Protein AF-A0A3A5KSN2-F1 (afdb_monomer_lite)

Foldseek 3Di:
DDDDDALVSLLCCLVDPVLPFDCDPLSVVLNVQSVCVVVVNDPPVSNVVSSQVVCVVRVNPPPVVVVLVVQFFDPAWWWWQQPPHPDIDTHGGLVSLLVSLVVHDPVLCDPLSVVLNVQSVCSNVVNHGGVSNRVSSNVSRVVVVGTDDDDDD

Structure (mmCIF, N/CA/C/O backbone):
data_AF-A0A3A5KSN2-F1
#
_entry.id   AF-A0A3A5KSN2-F1
#
loop_
_atom_site.group_PDB
_atom_site.id
_atom_site.type_symbol
_atom_site.label_atom_id
_atom_site.label_alt_id
_atom_site.label_comp_id
_atom_site.label_asym_id
_atom_site.label_entity_id
_atom_site.label_seq_id
_atom_site.pdbx_PDB_ins_code
_atom_site.Cartn_x
_atom_site.Cartn_y
_atom_site.Cartn_z
_atom_site.occupancy
_atom_site.B_iso_or_equiv
_atom_site.auth_seq_id
_atom_site.auth_comp_id
_atom_site.auth_asym_id
_atom_site.auth_atom_id
_atom_site.pdbx_PDB_model_num
ATOM 1 N N . MET A 1 1 ? 17.315 -6.510 -7.343 1.00 52.56 1 MET A N 1
ATOM 2 C CA . MET A 1 1 ? 16.397 -5.738 -8.206 1.00 52.56 1 MET A CA 1
ATOM 3 C C . MET A 1 1 ? 17.258 -4.852 -9.092 1.00 52.56 1 MET A C 1
ATOM 5 O O . MET A 1 1 ? 17.970 -4.012 -8.557 1.00 52.56 1 MET A O 1
ATOM 9 N N . LEU A 1 2 ? 17.312 -5.121 -10.397 1.00 65.44 2 LEU A N 1
ATOM 10 C CA . LEU A 1 2 ? 18.172 -4.397 -11.338 1.00 65.44 2 LEU A CA 1
ATOM 11 C C . LEU A 1 2 ? 17.308 -3.360 -12.062 1.00 65.44 2 LEU A C 1
ATOM 13 O O . LEU A 1 2 ? 16.319 -3.721 -12.690 1.00 65.44 2 LEU A O 1
ATOM 17 N N . SER A 1 3 ? 17.634 -2.075 -11.906 1.00 73.19 3 SER A N 1
ATOM 18 C CA . SER A 1 3 ? 16.932 -0.982 -12.587 1.00 73.19 3 SER A CA 1
ATOM 19 C C . SER A 1 3 ? 17.704 -0.600 -13.844 1.00 73.19 3 SER A C 1
ATOM 21 O O . SER A 1 3 ? 18.896 -0.302 -13.766 1.00 73.19 3 SER A O 1
ATOM 23 N N . VAL A 1 4 ? 17.034 -0.636 -14.994 1.00 78.25 4 VAL A N 1
ATOM 24 C CA . VAL A 1 4 ? 17.607 -0.282 -16.296 1.00 78.25 4 VAL A CA 1
ATOM 25 C C . VAL A 1 4 ? 17.135 1.121 -16.664 1.00 78.25 4 VAL A C 1
ATOM 27 O O . VAL A 1 4 ? 15.943 1.341 -16.857 1.00 78.25 4 VAL A O 1
ATOM 30 N N . SER A 1 5 ? 18.059 2.078 -16.765 1.00 80.00 5 SER A N 1
ATOM 31 C CA . SER A 1 5 ? 17.751 3.494 -17.030 1.00 80.00 5 SER A CA 1
ATOM 32 C C . SER A 1 5 ? 18.261 4.005 -18.380 1.00 80.00 5 SER A C 1
ATOM 34 O O . SER A 1 5 ? 18.050 5.168 -18.722 1.00 80.00 5 SER A O 1
ATOM 36 N N . SER A 1 6 ? 18.930 3.160 -19.171 1.00 81.75 6 SER A N 1
ATOM 37 C CA . SER A 1 6 ? 19.487 3.541 -20.474 1.00 81.75 6 SER A CA 1
ATOM 38 C C . SER A 1 6 ? 19.509 2.383 -21.472 1.00 81.75 6 SER A C 1
ATOM 40 O O . SER A 1 6 ? 19.569 1.215 -21.088 1.00 81.75 6 SER A O 1
ATOM 42 N N . ALA A 1 7 ? 19.541 2.714 -22.768 1.00 82.25 7 ALA A N 1
ATOM 43 C CA . ALA A 1 7 ? 19.667 1.730 -23.846 1.00 82.25 7 ALA A CA 1
ATOM 44 C C . ALA A 1 7 ? 20.976 0.918 -23.764 1.00 82.25 7 ALA A C 1
ATOM 46 O O . ALA A 1 7 ? 20.981 -0.262 -24.097 1.00 82.25 7 ALA A O 1
ATOM 47 N N . HIS A 1 8 ? 22.060 1.511 -23.245 1.00 83.12 8 HIS A N 1
ATOM 48 C CA . HIS A 1 8 ? 23.327 0.807 -23.011 1.00 83.12 8 HIS A CA 1
ATOM 49 C C . HIS A 1 8 ? 23.177 -0.290 -21.952 1.00 83.12 8 HIS A C 1
ATOM 51 O O . HIS A 1 8 ? 23.630 -1.412 -22.156 1.00 83.12 8 HIS A O 1
ATOM 57 N N . GLN A 1 9 ? 22.508 0.015 -20.836 1.00 82.62 9 GLN A N 1
ATOM 58 C CA . GLN A 1 9 ? 22.229 -0.979 -19.799 1.00 82.62 9 GLN A CA 1
ATOM 59 C C . GLN A 1 9 ? 21.270 -2.065 -20.298 1.00 82.62 9 GLN A C 1
ATOM 61 O O . GLN A 1 9 ? 21.489 -3.237 -20.008 1.00 82.62 9 GLN A O 1
ATOM 66 N N . ALA A 1 10 ? 20.249 -1.693 -21.078 1.00 82.44 10 ALA A N 1
ATOM 67 C CA . ALA A 1 10 ? 19.318 -2.650 -21.675 1.00 82.44 10 ALA A CA 1
ATOM 68 C C . ALA A 1 10 ? 20.035 -3.614 -22.636 1.00 82.44 10 ALA A C 1
ATOM 70 O O . ALA A 1 10 ? 19.885 -4.826 -22.512 1.00 82.44 10 ALA A O 1
ATOM 71 N N . SER A 1 11 ? 20.862 -3.086 -23.546 1.00 84.38 11 SER A N 1
ATOM 72 C CA . SER A 1 11 ? 21.668 -3.886 -24.477 1.00 84.38 11 SER A CA 1
ATOM 73 C C . SER A 1 11 ? 22.658 -4.790 -23.737 1.00 84.38 11 SER A C 1
ATOM 75 O O . SER A 1 11 ? 22.729 -5.979 -24.033 1.00 84.38 11 SER A O 1
ATOM 77 N N . GLY A 1 12 ? 23.352 -4.275 -22.716 1.00 84.69 12 GLY A N 1
ATOM 78 C CA . GLY A 1 12 ? 24.272 -5.069 -21.898 1.00 84.69 12 GLY A CA 1
ATOM 79 C C . GLY A 1 12 ? 23.585 -6.223 -21.163 1.00 84.69 12 GLY A C 1
ATOM 80 O O . GLY A 1 12 ? 24.123 -7.325 -21.121 1.00 84.69 12 GLY A O 1
ATOM 81 N N . LEU A 1 13 ? 22.376 -6.000 -20.644 1.00 83.00 13 LEU A N 1
ATOM 82 C CA . LEU A 1 13 ? 21.588 -7.030 -19.964 1.00 83.00 13 LEU A CA 1
ATOM 83 C C . LEU A 1 13 ? 21.092 -8.110 -20.939 1.00 83.00 13 LEU A C 1
ATOM 85 O O . LEU A 1 13 ? 21.141 -9.294 -20.618 1.00 83.00 13 LEU A O 1
ATOM 89 N N . LEU A 1 14 ? 20.655 -7.708 -22.136 1.00 83.56 14 LEU A N 1
ATOM 90 C CA . LEU A 1 14 ? 20.212 -8.619 -23.198 1.00 83.56 14 LEU A CA 1
ATOM 91 C C . LEU A 1 14 ? 21.380 -9.406 -23.829 1.00 83.56 14 LEU A C 1
ATOM 93 O O . LEU A 1 14 ? 21.218 -10.563 -24.212 1.00 83.56 14 LEU A O 1
ATOM 97 N N . ALA A 1 15 ? 22.569 -8.807 -23.930 1.00 83.75 15 ALA A N 1
ATOM 98 C CA . ALA A 1 15 ? 23.782 -9.491 -24.386 1.00 83.75 15 ALA A CA 1
ATOM 99 C C . ALA A 1 15 ? 24.369 -10.424 -23.311 1.00 83.75 15 ALA A C 1
ATOM 101 O O . ALA A 1 15 ? 24.962 -11.458 -23.630 1.00 83.75 15 ALA A O 1
ATOM 102 N N . GLY A 1 16 ? 24.219 -10.047 -22.041 1.00 77.38 16 GLY A N 1
ATOM 103 C CA . GLY A 1 16 ? 24.773 -10.744 -20.889 1.00 77.38 16 GLY A CA 1
ATOM 104 C C . GLY A 1 16 ? 24.073 -12.061 -20.552 1.00 77.38 16 GLY A C 1
ATOM 105 O O . GLY A 1 16 ? 23.034 -12.433 -21.104 1.00 77.38 16 GLY A O 1
ATOM 106 N N . THR A 1 17 ? 24.662 -12.796 -19.610 1.00 74.81 17 THR A N 1
ATOM 107 C CA . THR A 1 17 ? 24.056 -13.992 -18.995 1.00 74.81 17 THR A CA 1
ATOM 108 C C . THR A 1 17 ? 23.048 -13.645 -17.899 1.00 74.81 17 THR A C 1
ATOM 110 O O . THR A 1 17 ? 22.438 -14.544 -17.334 1.00 74.81 17 THR A O 1
ATOM 113 N N . ASP A 1 18 ? 22.880 -12.357 -17.593 1.00 72.19 18 ASP A N 1
ATOM 114 C CA . ASP A 1 18 ? 21.981 -11.852 -16.552 1.00 72.19 18 ASP A CA 1
ATOM 115 C C . ASP A 1 18 ? 20.494 -11.915 -16.939 1.00 72.19 18 ASP A C 1
ATOM 117 O O . ASP A 1 18 ? 19.635 -11.704 -16.085 1.00 72.19 18 ASP A O 1
ATOM 121 N N . TRP A 1 19 ? 20.169 -12.220 -18.203 1.00 77.81 19 TRP A N 1
ATOM 122 C CA . TRP A 1 19 ? 18.796 -12.509 -18.618 1.00 77.81 19 TRP A CA 1
ATOM 123 C C . TRP A 1 19 ? 18.368 -13.897 -18.107 1.00 77.81 19 TRP A C 1
ATOM 125 O O . TRP A 1 19 ? 18.919 -14.904 -18.560 1.00 77.81 19 TRP A O 1
ATOM 135 N N . PRO A 1 20 ? 17.386 -13.995 -17.192 1.00 74.12 20 PRO A N 1
ATOM 136 C CA . PRO A 1 20 ? 17.123 -15.238 -16.465 1.00 74.12 20 PRO A CA 1
ATOM 137 C C . PRO A 1 20 ? 16.144 -16.184 -17.184 1.00 74.12 20 PRO A C 1
ATOM 139 O O . PRO A 1 20 ? 15.847 -17.256 -16.660 1.00 74.12 20 PRO A O 1
ATOM 142 N N . ALA A 1 21 ? 15.623 -15.804 -18.356 1.00 78.12 21 ALA A N 1
ATOM 143 C CA . ALA A 1 21 ? 14.630 -16.572 -19.110 1.00 78.12 21 ALA A CA 1
ATOM 144 C C . ALA A 1 21 ? 15.164 -17.063 -20.468 1.00 78.12 21 ALA A C 1
ATOM 146 O O . ALA A 1 21 ? 16.271 -16.730 -20.889 1.00 78.12 21 ALA A O 1
ATOM 147 N N . GLU A 1 22 ? 14.373 -17.861 -21.184 1.00 79.88 22 GLU A N 1
ATOM 148 C CA . GLU A 1 22 ? 14.740 -18.304 -22.529 1.00 79.88 22 GLU A CA 1
ATOM 149 C C . GLU A 1 22 ? 14.825 -17.107 -23.496 1.00 79.88 22 GLU A C 1
ATOM 151 O O . GLU A 1 22 ? 14.014 -16.179 -23.451 1.00 79.88 22 GLU A O 1
ATOM 156 N N . ARG A 1 23 ? 15.833 -17.104 -24.377 1.00 81.44 23 ARG A N 1
ATOM 157 C CA . ARG A 1 23 ? 16.038 -16.039 -25.370 1.00 81.44 23 ARG A CA 1
ATOM 158 C C . ARG A 1 23 ? 15.115 -16.249 -26.570 1.00 81.44 23 ARG A C 1
ATOM 160 O O . ARG A 1 23 ? 15.532 -16.753 -27.615 1.00 81.44 23 ARG A O 1
ATOM 167 N N . THR A 1 24 ? 13.855 -15.866 -26.400 1.00 82.12 24 THR A N 1
ATOM 168 C CA . THR A 1 24 ? 12.801 -15.998 -27.412 1.00 82.12 24 THR A CA 1
ATOM 169 C C . THR A 1 24 ? 12.988 -15.029 -28.592 1.00 82.12 24 THR A C 1
ATOM 171 O O . THR A 1 24 ? 13.966 -14.279 -28.695 1.00 82.12 24 THR A O 1
ATOM 174 N N . ALA A 1 25 ? 12.048 -15.040 -29.543 1.00 83.75 25 ALA A N 1
ATOM 175 C CA . ALA A 1 25 ? 12.039 -14.080 -30.646 1.00 83.75 25 ALA A CA 1
ATOM 176 C C . ALA A 1 25 ? 11.968 -12.624 -30.147 1.00 83.75 25 ALA A C 1
ATOM 178 O O . ALA A 1 25 ? 12.687 -11.777 -30.677 1.00 83.75 25 ALA A O 1
ATOM 179 N N . LEU A 1 26 ? 11.193 -12.349 -29.090 1.00 82.38 26 LEU A N 1
ATOM 180 C CA . LEU A 1 26 ? 11.086 -11.008 -28.509 1.00 82.38 26 LEU A CA 1
ATOM 181 C C . LEU A 1 26 ? 12.392 -10.544 -27.864 1.00 82.38 26 LEU A C 1
ATOM 183 O O . LEU A 1 26 ? 12.753 -9.381 -28.008 1.00 82.38 26 LEU A O 1
ATOM 187 N N . HIS A 1 27 ? 13.158 -11.447 -27.244 1.00 85.12 27 HIS A N 1
ATOM 188 C CA . HIS A 1 27 ? 14.490 -11.118 -26.729 1.00 85.12 27 HIS A CA 1
ATOM 189 C C . HIS A 1 27 ? 15.423 -10.603 -27.839 1.00 85.12 27 HIS A C 1
ATOM 191 O O . HIS A 1 27 ? 16.125 -9.608 -27.663 1.00 85.12 27 HIS A O 1
ATOM 197 N N . ARG A 1 28 ? 15.427 -11.261 -29.008 1.00 84.75 28 ARG A N 1
ATOM 198 C CA . ARG A 1 28 ? 16.235 -10.829 -30.165 1.00 84.75 28 ARG A CA 1
ATOM 199 C C . ARG A 1 28 ? 15.767 -9.486 -30.719 1.00 84.75 28 ARG A C 1
ATOM 201 O O . ARG A 1 28 ? 16.594 -8.612 -30.954 1.00 84.75 28 ARG A O 1
ATOM 208 N N . VAL A 1 29 ? 14.454 -9.300 -30.853 1.00 87.38 29 VAL A N 1
ATOM 209 C CA . VAL A 1 29 ? 13.865 -8.027 -31.298 1.00 87.38 29 VAL A CA 1
ATOM 210 C C . VAL A 1 29 ? 14.211 -6.890 -30.334 1.00 87.38 29 VAL A C 1
ATOM 212 O O . VAL A 1 29 ? 14.561 -5.796 -30.782 1.00 87.38 29 VAL A O 1
ATOM 215 N N . ALA A 1 30 ? 14.164 -7.138 -29.024 1.00 86.81 30 ALA A N 1
ATOM 216 C CA . ALA A 1 30 ? 14.546 -6.164 -28.009 1.00 86.81 30 ALA A CA 1
ATOM 217 C C . ALA A 1 30 ? 16.033 -5.796 -28.100 1.00 86.81 30 ALA A C 1
ATOM 219 O O . ALA A 1 30 ? 16.362 -4.612 -28.029 1.00 86.81 30 ALA A O 1
ATOM 220 N N . PHE A 1 31 ? 16.918 -6.776 -28.321 1.00 86.88 31 PHE A N 1
ATOM 221 C CA . PHE A 1 31 ? 18.358 -6.538 -28.457 1.00 86.88 31 PHE A CA 1
ATOM 222 C C . PHE A 1 31 ? 18.685 -5.714 -29.702 1.00 86.88 31 PHE A C 1
ATOM 224 O O . PHE A 1 31 ? 19.286 -4.648 -29.587 1.00 86.88 31 PHE A O 1
ATOM 231 N N . GLU A 1 32 ? 18.190 -6.132 -30.868 1.00 87.50 32 GLU A N 1
ATOM 232 C CA . GLU A 1 32 ? 18.381 -5.392 -32.119 1.00 87.50 32 GLU A CA 1
ATOM 233 C C . GLU A 1 32 ? 17.802 -3.977 -32.043 1.00 87.50 32 GLU A C 1
ATOM 235 O O . GLU A 1 32 ? 18.344 -3.028 -32.609 1.00 87.50 32 GLU A O 1
ATOM 240 N N . THR A 1 33 ? 16.665 -3.816 -31.362 1.00 86.94 33 THR A N 1
ATOM 241 C CA . THR A 1 33 ? 16.067 -2.495 -31.172 1.00 86.94 33 THR A CA 1
ATOM 242 C C . THR A 1 33 ? 16.934 -1.635 -30.262 1.00 86.94 33 THR A C 1
ATOM 244 O O . THR A 1 33 ? 17.136 -0.465 -30.577 1.00 86.94 33 THR A O 1
ATOM 247 N N . ALA A 1 34 ? 17.480 -2.191 -29.179 1.00 85.50 34 ALA A N 1
ATOM 248 C CA . ALA A 1 34 ? 18.387 -1.475 -28.290 1.00 85.50 34 ALA A CA 1
ATOM 249 C C . ALA A 1 34 ? 19.664 -1.029 -29.021 1.00 85.50 34 ALA A C 1
ATOM 251 O O . ALA A 1 34 ? 20.045 0.131 -28.891 1.00 85.50 34 ALA A O 1
ATOM 252 N N . GLU A 1 35 ? 20.268 -1.885 -29.850 1.00 87.38 35 GLU A N 1
ATOM 253 C CA . GLU A 1 35 ? 21.420 -1.516 -30.686 1.00 87.38 35 GLU A CA 1
ATOM 254 C C . GLU A 1 35 ? 21.077 -0.383 -31.660 1.00 87.38 35 GLU A C 1
ATOM 256 O O . GLU A 1 35 ? 21.766 0.635 -31.694 1.00 87.38 35 GLU A O 1
ATOM 261 N N . LYS A 1 36 ? 19.938 -0.470 -32.357 1.00 87.44 36 LYS A N 1
ATOM 262 C CA . LYS A 1 36 ? 19.475 0.604 -33.254 1.00 87.44 36 LYS A CA 1
ATOM 263 C C . LYS A 1 36 ? 19.223 1.924 -32.523 1.00 87.44 36 LYS A C 1
ATOM 265 O O . LYS A 1 36 ? 19.361 2.985 -33.126 1.00 87.44 36 LYS A O 1
ATOM 270 N N . VAL A 1 37 ? 18.844 1.889 -31.244 1.00 89.81 37 VAL A N 1
ATOM 271 C CA . VAL A 1 37 ? 18.736 3.099 -30.411 1.00 89.81 37 VAL A CA 1
ATOM 272 C C . VAL A 1 37 ? 20.118 3.672 -30.093 1.00 89.81 37 VAL A C 1
ATOM 274 O O . VAL A 1 37 ? 20.287 4.888 -30.148 1.00 89.81 37 VAL A O 1
ATOM 277 N N . LEU A 1 38 ? 21.112 2.826 -29.802 1.00 87.50 38 LEU A N 1
ATOM 278 C CA . LEU A 1 38 ? 22.500 3.257 -29.574 1.00 87.50 38 LEU A CA 1
ATOM 279 C C . LEU A 1 38 ? 23.127 3.887 -30.821 1.00 87.50 38 LEU A C 1
ATOM 281 O O . LEU A 1 38 ? 23.864 4.863 -30.717 1.00 87.50 38 LEU A O 1
ATOM 285 N N . GLU A 1 39 ? 22.779 3.371 -31.994 1.00 87.38 39 GLU A N 1
ATOM 286 C CA . GLU A 1 39 ? 23.184 3.911 -33.294 1.00 87.38 39 GLU A CA 1
ATOM 287 C C . GLU A 1 39 ? 22.432 5.200 -33.678 1.00 87.38 39 GLU A C 1
ATOM 289 O O . GLU A 1 39 ? 22.736 5.811 -34.700 1.00 87.38 39 GLU A O 1
ATOM 294 N N . GLY A 1 40 ? 21.429 5.617 -32.895 1.00 85.00 40 GLY A N 1
ATOM 295 C CA . GLY A 1 40 ? 20.578 6.774 -33.193 1.00 85.00 40 GLY A CA 1
ATOM 296 C C . GLY A 1 40 ? 19.542 6.531 -34.299 1.00 85.00 40 GLY A C 1
ATOM 297 O O . GLY A 1 40 ? 18.858 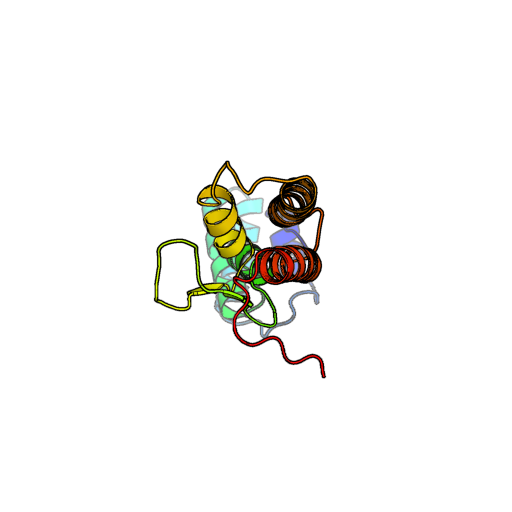7.463 -34.718 1.00 85.00 40 GLY A O 1
ATOM 298 N N . SER A 1 41 ? 19.398 5.285 -34.757 1.00 82.50 41 SER A N 1
ATOM 299 C CA . SER A 1 41 ? 18.464 4.867 -35.811 1.00 82.50 41 SER A CA 1
ATOM 300 C C . SER A 1 41 ? 17.038 4.619 -35.301 1.00 82.50 41 SER A C 1
ATOM 302 O O . SER A 1 41 ? 16.098 4.560 -36.094 1.00 82.50 41 SER A O 1
ATOM 304 N N . ARG A 1 42 ? 16.852 4.450 -33.986 1.00 82.19 42 ARG A N 1
ATOM 305 C CA . ARG A 1 42 ? 15.542 4.304 -33.328 1.00 82.19 42 ARG A CA 1
ATOM 306 C C . ARG A 1 42 ? 15.421 5.198 -32.101 1.00 82.19 42 ARG A C 1
ATOM 308 O O . ARG A 1 42 ? 16.416 5.595 -31.501 1.00 82.19 42 ARG A O 1
ATOM 315 N N . SER A 1 43 ? 14.181 5.499 -31.718 1.00 84.94 43 SER A N 1
ATOM 316 C CA . SER A 1 43 ? 13.902 6.311 -30.537 1.00 84.94 43 SER A CA 1
ATOM 317 C C . SER A 1 43 ? 14.065 5.506 -29.243 1.00 84.94 43 SER A C 1
ATOM 319 O O . SER A 1 43 ? 13.821 4.299 -29.197 1.00 84.94 43 SER A O 1
ATOM 321 N N . THR A 1 44 ? 14.406 6.187 -28.148 1.00 81.25 44 THR A N 1
ATOM 322 C CA . THR A 1 44 ? 14.441 5.576 -26.807 1.00 81.25 44 THR A CA 1
ATOM 323 C C . THR A 1 44 ? 13.078 5.034 -26.371 1.00 81.25 44 THR A C 1
ATOM 325 O O . THR A 1 44 ? 13.025 4.105 -25.568 1.00 81.25 44 THR A O 1
ATOM 328 N N . VAL A 1 45 ? 11.982 5.563 -26.927 1.00 82.81 45 VAL A N 1
ATOM 329 C CA . VAL A 1 45 ? 10.615 5.076 -26.699 1.00 82.81 45 VAL A CA 1
ATOM 330 C C . VAL A 1 45 ? 10.416 3.695 -27.328 1.00 82.81 45 VAL A C 1
ATOM 332 O O . VAL A 1 45 ? 9.921 2.797 -26.652 1.00 82.81 45 VAL A O 1
ATOM 335 N N . ASP A 1 46 ? 10.873 3.488 -28.567 1.00 80.00 46 ASP A N 1
ATOM 336 C CA . ASP A 1 46 ? 10.790 2.186 -29.250 1.00 80.00 46 ASP A CA 1
ATOM 337 C C . ASP A 1 46 ? 11.665 1.126 -28.567 1.00 80.00 46 ASP A C 1
ATOM 339 O O . ASP A 1 46 ? 11.256 -0.029 -28.412 1.00 80.00 46 ASP A O 1
ATOM 343 N N . GLY A 1 47 ? 12.865 1.529 -28.126 1.00 83.12 47 GLY A N 1
ATOM 344 C CA . GLY A 1 47 ? 13.761 0.682 -27.333 1.00 83.12 47 GLY A CA 1
ATOM 345 C C . GLY A 1 47 ? 13.134 0.252 -26.016 1.00 83.12 47 GLY A C 1
ATOM 346 O O . GLY A 1 47 ? 13.157 -0.932 -25.681 1.00 83.12 47 GLY A O 1
ATOM 347 N N . ARG A 1 48 ? 12.513 1.196 -25.302 1.00 83.12 48 ARG A N 1
ATOM 348 C CA . ARG A 1 48 ? 11.789 0.913 -24.063 1.00 83.12 48 ARG A CA 1
ATOM 349 C C . ARG A 1 48 ? 10.625 -0.050 -24.298 1.00 83.12 48 ARG A C 1
ATOM 351 O O . ARG A 1 48 ? 10.532 -1.044 -23.588 1.00 83.12 48 ARG A O 1
ATOM 358 N N . ALA A 1 49 ? 9.775 0.216 -25.287 1.00 84.06 49 ALA A N 1
ATOM 359 C CA . ALA A 1 49 ? 8.606 -0.615 -25.571 1.00 84.06 49 ALA A CA 1
ATOM 360 C C . ALA A 1 49 ? 8.998 -2.063 -25.912 1.00 84.06 49 ALA A C 1
ATOM 362 O O . ALA A 1 49 ? 8.444 -3.000 -25.342 1.00 84.06 49 ALA A O 1
ATOM 363 N N . SER A 1 50 ? 10.009 -2.241 -26.769 1.00 85.06 50 SER A N 1
ATOM 364 C CA . SER A 1 50 ? 10.492 -3.574 -27.163 1.00 85.06 50 SER A CA 1
ATOM 365 C C . SER A 1 50 ? 11.125 -4.327 -25.987 1.00 85.06 50 SER A C 1
ATOM 367 O O . SER A 1 50 ? 10.936 -5.534 -25.843 1.00 85.06 50 SER A O 1
ATOM 369 N N . PHE A 1 51 ? 11.860 -3.620 -25.120 1.00 84.69 51 PHE A N 1
ATOM 370 C CA . PHE A 1 51 ? 12.444 -4.201 -23.911 1.00 84.69 51 PHE A CA 1
ATOM 371 C C . PHE A 1 51 ? 11.373 -4.636 -22.903 1.00 84.69 51 PHE A C 1
ATOM 373 O O . PHE A 1 51 ? 11.434 -5.750 -22.386 1.00 84.69 51 PHE A O 1
ATOM 380 N N . GLU A 1 52 ? 10.374 -3.788 -22.643 1.00 84.88 52 GLU A N 1
ATOM 381 C CA . GLU A 1 52 ? 9.255 -4.113 -21.750 1.00 84.88 52 GLU A CA 1
ATOM 382 C C . GLU A 1 52 ? 8.456 -5.319 -22.255 1.00 84.88 52 GLU A C 1
ATOM 384 O O . GLU A 1 52 ? 8.046 -6.156 -21.455 1.00 84.88 52 GLU A O 1
ATOM 389 N N . GLU A 1 53 ? 8.254 -5.440 -23.568 1.00 83.44 53 GLU A N 1
ATOM 390 C CA . GLU A 1 53 ? 7.544 -6.571 -24.167 1.00 83.44 53 GLU A CA 1
ATOM 391 C C . GLU A 1 53 ? 8.303 -7.892 -23.972 1.00 83.44 53 GLU A C 1
ATOM 393 O O . GLU A 1 53 ? 7.726 -8.867 -23.485 1.00 83.44 53 GLU A O 1
ATOM 398 N N . ALA A 1 54 ? 9.613 -7.903 -24.241 1.00 86.06 54 ALA A N 1
ATOM 399 C CA . ALA A 1 54 ? 10.462 -9.068 -23.994 1.00 86.06 54 ALA A CA 1
ATOM 400 C C . ALA A 1 54 ? 10.525 -9.434 -22.502 1.00 86.06 54 ALA A C 1
ATOM 402 O O . ALA A 1 54 ? 10.449 -10.609 -22.142 1.00 86.06 54 ALA A O 1
ATOM 403 N N . ALA A 1 55 ? 10.633 -8.436 -21.621 1.00 83.75 55 ALA A N 1
ATOM 404 C CA . ALA A 1 55 ? 10.679 -8.652 -20.178 1.00 83.75 55 ALA A CA 1
ATOM 405 C C . ALA A 1 55 ? 9.341 -9.175 -19.630 1.00 83.75 55 ALA A C 1
ATOM 407 O O . ALA A 1 55 ? 9.324 -9.999 -18.712 1.00 83.75 55 ALA A O 1
ATOM 408 N N . ARG A 1 56 ? 8.216 -8.726 -20.202 1.00 80.25 56 ARG A N 1
ATOM 409 C CA . ARG A 1 56 ? 6.873 -9.209 -19.865 1.00 80.25 56 ARG A CA 1
ATOM 410 C C . ARG A 1 56 ? 6.684 -10.664 -20.281 1.00 80.25 56 ARG A C 1
ATOM 412 O O . ARG A 1 56 ? 6.191 -11.444 -19.474 1.00 80.25 56 ARG A O 1
ATOM 419 N N . GLU A 1 57 ? 7.096 -11.039 -21.493 1.00 82.38 57 GLU A N 1
ATOM 420 C CA . GLU A 1 57 ? 7.018 -12.432 -21.964 1.00 82.38 57 GLU A CA 1
ATOM 421 C C . GLU A 1 57 ? 7.876 -13.369 -21.109 1.00 82.38 57 GLU A C 1
ATOM 423 O O . GLU A 1 57 ? 7.437 -14.452 -20.730 1.00 82.38 57 GLU A O 1
ATOM 428 N N . ALA A 1 58 ? 9.074 -12.923 -20.738 1.00 81.12 58 ALA A N 1
ATOM 429 C CA . ALA A 1 58 ? 9.964 -13.673 -19.863 1.00 81.12 58 ALA A CA 1
ATOM 430 C C . ALA A 1 58 ? 9.475 -13.761 -18.402 1.00 81.12 58 ALA A C 1
ATOM 432 O O . ALA A 1 58 ? 10.071 -14.489 -17.610 1.00 81.12 58 ALA A O 1
ATOM 433 N N . GLY A 1 59 ? 8.428 -13.017 -18.022 1.00 75.12 59 GLY A N 1
ATOM 434 C CA . GLY A 1 59 ? 7.950 -12.936 -16.638 1.00 75.12 59 GLY A CA 1
ATOM 435 C C . GLY A 1 59 ? 8.946 -12.270 -15.681 1.00 75.12 59 GLY A C 1
ATOM 436 O O . GLY A 1 59 ? 8.831 -12.421 -14.469 1.00 75.12 59 GLY A O 1
ATOM 437 N N . VAL A 1 60 ? 9.937 -11.551 -16.218 1.00 77.19 60 VAL A N 1
ATOM 438 C CA . VAL A 1 60 ? 11.016 -10.894 -15.455 1.00 77.19 60 VAL A CA 1
ATOM 439 C C . VAL A 1 60 ? 10.739 -9.416 -15.227 1.00 77.19 60 VAL A C 1
ATOM 441 O O . VAL A 1 60 ? 11.407 -8.777 -14.413 1.00 77.19 60 VAL A O 1
ATOM 444 N N . LEU A 1 61 ? 9.764 -8.862 -15.954 1.00 71.38 61 LEU A N 1
ATOM 445 C CA . LEU A 1 61 ? 9.281 -7.515 -15.723 1.00 71.38 61 LEU A CA 1
ATOM 446 C C . LEU A 1 61 ? 8.540 -7.495 -14.390 1.00 71.38 61 LEU A C 1
ATOM 448 O O . LEU A 1 61 ? 7.364 -7.844 -14.294 1.00 71.38 61 LEU A O 1
ATOM 452 N N . VAL A 1 62 ? 9.252 -7.067 -13.357 1.00 66.12 62 VAL A N 1
ATOM 453 C CA . VAL A 1 62 ? 8.628 -6.659 -12.112 1.00 66.12 62 VAL A CA 1
ATOM 454 C C . VAL A 1 62 ? 7.905 -5.356 -12.407 1.00 66.12 62 VAL A C 1
ATOM 456 O O . VAL A 1 62 ? 8.533 -4.308 -12.540 1.00 66.12 62 VAL A O 1
ATOM 459 N N . ASP A 1 63 ? 6.591 -5.441 -12.578 1.00 59.41 63 ASP A N 1
ATOM 460 C CA . ASP A 1 63 ? 5.759 -4.263 -12.747 1.00 59.41 63 ASP A CA 1
ATOM 461 C C . ASP A 1 63 ? 5.751 -3.513 -11.400 1.00 59.41 63 ASP A C 1
ATOM 463 O O . ASP A 1 63 ? 5.243 -4.043 -10.402 1.00 59.41 63 ASP A O 1
ATOM 467 N N . PRO A 1 64 ? 6.383 -2.325 -11.317 1.00 55.72 64 PRO A N 1
ATOM 468 C CA . PRO A 1 64 ? 6.520 -1.608 -10.057 1.00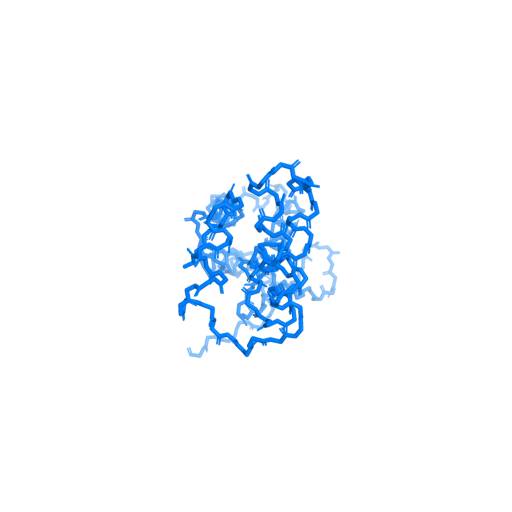 55.72 64 PRO A CA 1
ATOM 469 C C . PRO A 1 64 ? 5.150 -1.263 -9.468 1.00 55.72 64 PRO A C 1
ATOM 471 O O . PRO A 1 64 ? 5.021 -1.162 -8.252 1.00 55.72 64 PRO A O 1
ATOM 474 N N . GLU A 1 65 ? 4.110 -1.154 -10.297 1.00 52.78 65 GLU A N 1
ATOM 475 C CA . GLU A 1 65 ? 2.748 -0.900 -9.842 1.00 52.78 65 GLU A CA 1
ATOM 476 C C . GLU A 1 65 ? 2.103 -2.154 -9.221 1.00 52.78 65 GLU A C 1
ATOM 478 O O . GLU A 1 65 ? 1.315 -2.046 -8.281 1.00 52.78 65 GLU A O 1
ATOM 483 N N . LEU A 1 66 ? 2.486 -3.358 -9.668 1.00 53.59 66 LEU A N 1
ATOM 484 C CA . LEU A 1 66 ? 2.102 -4.631 -9.039 1.00 53.59 66 LEU A CA 1
ATOM 485 C C . LEU A 1 66 ? 2.889 -4.923 -7.757 1.00 53.59 66 LEU A C 1
ATOM 487 O O . LEU A 1 66 ? 2.289 -5.412 -6.804 1.00 53.59 66 LEU A O 1
ATOM 491 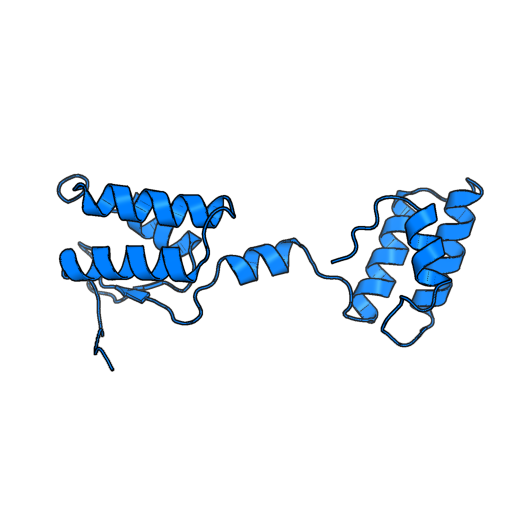N N . GLU A 1 67 ? 4.183 -4.597 -7.698 1.00 55.97 67 GLU A N 1
ATOM 492 C CA . GLU A 1 67 ? 4.986 -4.669 -6.462 1.00 55.97 67 GLU A CA 1
ATOM 493 C C . GLU A 1 67 ? 4.433 -3.728 -5.393 1.00 55.97 67 GLU A C 1
ATOM 495 O O . GLU A 1 67 ? 4.255 -4.130 -4.246 1.00 55.97 67 GLU A O 1
ATOM 500 N N . VAL A 1 68 ? 4.128 -2.480 -5.764 1.00 58.16 68 VAL A N 1
ATOM 501 C CA . VAL A 1 68 ? 3.512 -1.508 -4.851 1.00 58.16 68 VAL A CA 1
ATOM 502 C C . VAL A 1 68 ? 2.158 -2.027 -4.377 1.00 58.16 68 VAL A C 1
ATOM 504 O O . VAL A 1 68 ? 1.893 -2.013 -3.179 1.00 58.16 68 VAL A O 1
ATOM 507 N N . ARG A 1 69 ? 1.339 -2.587 -5.278 1.00 58.34 69 ARG A N 1
ATOM 508 C CA . ARG A 1 69 ? 0.073 -3.228 -4.903 1.00 58.34 69 ARG A CA 1
ATOM 509 C C . ARG A 1 69 ? 0.277 -4.399 -3.945 1.00 58.34 69 ARG A C 1
ATOM 511 O O . ARG A 1 69 ? -0.400 -4.438 -2.928 1.00 58.34 69 ARG A O 1
ATOM 518 N N . GLN A 1 70 ? 1.204 -5.322 -4.207 1.00 59.91 70 GLN A N 1
ATOM 519 C CA . GLN A 1 70 ? 1.475 -6.460 -3.314 1.00 59.91 70 GLN A CA 1
ATOM 520 C C . GLN A 1 70 ? 2.009 -6.017 -1.951 1.00 59.91 70 GLN A C 1
ATOM 522 O O . GLN A 1 70 ? 1.545 -6.520 -0.932 1.00 59.91 70 GLN A O 1
ATOM 527 N N . ARG A 1 71 ? 2.880 -5.004 -1.917 1.00 63.94 71 ARG A N 1
ATOM 528 C CA . ARG A 1 71 ? 3.334 -4.345 -0.684 1.00 63.94 71 ARG A CA 1
ATOM 529 C C . ARG A 1 71 ? 2.258 -3.520 0.009 1.00 63.94 71 ARG A C 1
ATOM 531 O O . ARG A 1 71 ? 2.543 -2.951 1.047 1.00 63.94 71 ARG A O 1
ATOM 538 N N . MET A 1 72 ? 1.050 -3.411 -0.527 1.00 74.88 72 MET A N 1
ATOM 539 C CA . MET A 1 72 ? -0.066 -2.761 0.157 1.00 74.88 72 MET A CA 1
ATOM 540 C C . MET A 1 72 ? -1.059 -3.773 0.718 1.00 74.88 72 MET A C 1
ATOM 542 O O . MET A 1 72 ? -1.908 -3.372 1.509 1.00 74.88 72 MET A O 1
ATOM 546 N N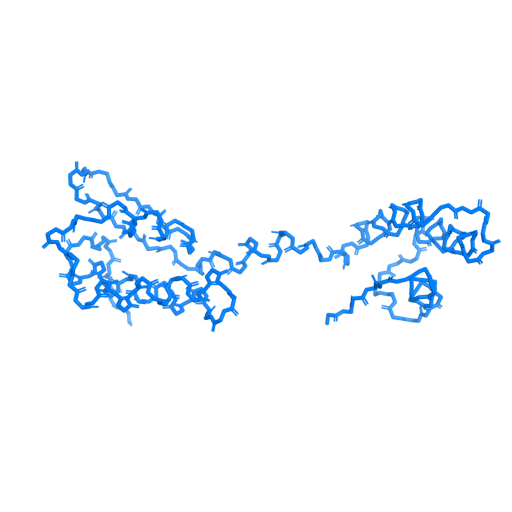 . TYR A 1 73 ? -0.987 -5.056 0.353 1.00 84.81 73 TYR A N 1
ATOM 547 C CA . TYR A 1 73 ? -1.889 -6.076 0.886 1.00 84.81 73 TYR A CA 1
ATOM 548 C C . TYR A 1 73 ? -1.346 -6.689 2.179 1.00 84.81 73 TYR A C 1
ATOM 550 O O . TYR A 1 73 ? -0.146 -6.863 2.364 1.00 84.81 73 TYR A O 1
ATOM 558 N N . PHE A 1 74 ? -2.262 -7.020 3.081 1.00 85.12 74 PHE A N 1
ATOM 559 C CA . PHE A 1 74 ? -1.974 -7.778 4.289 1.00 85.12 74 PHE A CA 1
ATOM 560 C C . PHE A 1 74 ? -1.921 -9.271 3.962 1.00 85.12 74 PHE A C 1
ATOM 562 O O . PHE A 1 74 ? -2.761 -9.752 3.199 1.00 85.12 74 PHE A O 1
ATOM 569 N N . GLU A 1 75 ? -1.021 -10.022 4.606 1.00 78.38 75 GLU A N 1
ATOM 570 C CA . GLU A 1 75 ? -1.017 -11.492 4.508 1.00 78.38 75 GLU A CA 1
ATOM 571 C C . GLU A 1 75 ? -2.349 -12.100 4.975 1.00 78.38 75 GLU A C 1
ATOM 573 O O . GLU A 1 75 ? -2.836 -13.092 4.434 1.00 78.38 75 GLU A O 1
ATOM 578 N N . SER A 1 76 ? -2.976 -11.467 5.970 1.00 81.69 76 SER A N 1
ATOM 579 C CA . SER A 1 76 ? -4.285 -11.843 6.492 1.00 81.69 76 SER A CA 1
ATOM 580 C C . SER A 1 76 ? -5.136 -10.603 6.743 1.00 81.69 76 SER A C 1
ATOM 582 O O . SER A 1 76 ? -4.743 -9.703 7.489 1.00 81.69 76 SER A O 1
ATOM 584 N N . GLY A 1 77 ? -6.314 -10.547 6.120 1.00 84.81 77 GLY A N 1
ATOM 585 C CA . GLY A 1 77 ? -7.232 -9.416 6.247 1.00 84.81 77 GLY A CA 1
ATOM 586 C C . GLY A 1 77 ? -7.722 -9.195 7.682 1.00 84.81 77 GLY A C 1
ATOM 587 O O . GLY A 1 77 ? -7.876 -10.135 8.465 1.00 84.81 77 GLY A O 1
ATOM 588 N N . VAL A 1 78 ? -7.987 -7.936 8.034 1.00 88.31 78 VAL A N 1
ATOM 589 C CA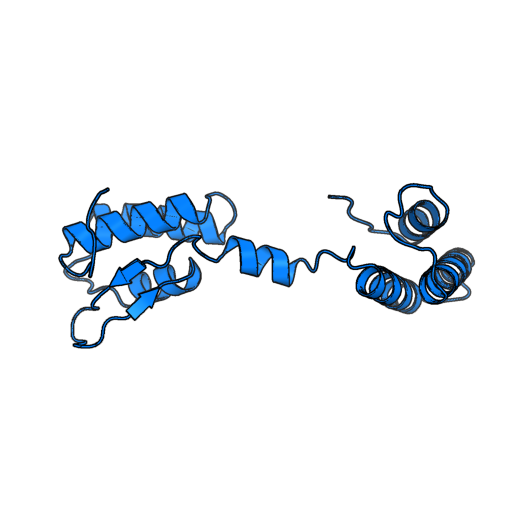 . VAL A 1 78 ? -8.569 -7.549 9.324 1.00 88.31 78 VAL A CA 1
ATOM 590 C C . VAL A 1 78 ? -10.065 -7.345 9.144 1.00 88.31 78 VAL A C 1
ATOM 592 O O . VAL A 1 78 ? -10.517 -6.429 8.456 1.00 88.31 78 VAL A O 1
ATOM 595 N N . LYS A 1 79 ? -10.859 -8.202 9.782 1.00 90.69 79 LYS A N 1
ATOM 596 C CA . LYS A 1 79 ? -12.318 -8.103 9.753 1.00 90.69 79 LYS A CA 1
ATOM 597 C C . LYS A 1 79 ? -12.788 -7.157 10.844 1.00 90.69 79 LYS A C 1
ATOM 599 O O . LYS A 1 79 ? -12.590 -7.417 12.025 1.00 90.69 79 LYS A O 1
ATOM 604 N N . ILE A 1 80 ? -13.453 -6.081 10.454 1.00 90.06 80 ILE A N 1
ATOM 605 C CA . ILE A 1 80 ? -13.989 -5.082 11.380 1.00 90.06 80 ILE A CA 1
ATOM 606 C C . ILE A 1 80 ? -15.487 -4.901 11.167 1.00 90.06 80 ILE A C 1
ATOM 608 O O . ILE A 1 80 ? -16.015 -5.157 10.087 1.00 90.06 80 ILE A O 1
ATOM 612 N N . ARG A 1 81 ? -16.183 -4.385 12.171 1.00 89.25 81 ARG A N 1
ATOM 613 C CA . ARG A 1 81 ? -17.549 -3.879 12.063 1.00 89.25 81 ARG A CA 1
ATOM 614 C C . ARG A 1 81 ? -17.523 -2.366 12.285 1.00 89.25 81 ARG A C 1
ATOM 616 O O . ARG A 1 81 ? -17.524 -1.934 13.434 1.00 89.25 81 ARG A O 1
ATOM 623 N N . PRO A 1 82 ? -17.466 -1.556 11.213 1.00 81.06 82 PRO A N 1
ATOM 624 C CA . PRO A 1 82 ? -17.362 -0.107 11.338 1.00 81.06 82 PRO A CA 1
ATOM 625 C C . PRO A 1 82 ? -18.536 0.487 12.120 1.00 81.06 82 PRO A C 1
ATOM 627 O O . PRO A 1 82 ? -19.668 0.009 12.025 1.00 81.06 82 PRO A O 1
ATOM 630 N N . TYR A 1 83 ? -18.282 1.571 12.849 1.00 75.62 83 TYR A N 1
ATOM 631 C CA . TYR A 1 83 ? -19.321 2.289 13.581 1.00 75.62 83 TYR A CA 1
ATOM 632 C C . TYR A 1 83 ? -20.461 2.729 12.650 1.00 75.62 83 TYR A C 1
ATOM 634 O O . TYR A 1 83 ? -20.228 3.254 11.564 1.00 75.62 83 TYR A O 1
ATOM 642 N N . GLY A 1 84 ? -21.706 2.491 13.066 1.00 72.25 84 GLY A N 1
ATOM 643 C CA . GLY A 1 84 ? -22.893 2.824 12.270 1.00 72.25 84 GLY A CA 1
ATOM 644 C C . GLY A 1 84 ? -23.185 1.869 11.104 1.00 72.25 84 GLY A C 1
ATOM 645 O O . GLY A 1 84 ? -24.183 2.064 10.415 1.00 72.25 84 GLY A O 1
ATOM 646 N N . LYS A 1 85 ? -22.373 0.822 10.891 1.00 74.69 85 LYS A N 1
ATOM 647 C CA . LYS A 1 85 ? -22.630 -0.235 9.900 1.00 74.69 85 LYS A CA 1
ATOM 648 C C . LYS A 1 85 ? -22.814 -1.585 10.595 1.00 74.69 85 LYS A C 1
ATOM 650 O O . LYS A 1 85 ? -22.039 -1.971 11.464 1.00 74.69 85 LYS A O 1
ATOM 655 N N . SER A 1 86 ? -23.838 -2.335 10.192 1.00 73.12 86 SER A N 1
ATOM 656 C CA . SER A 1 86 ? -24.074 -3.704 10.680 1.00 73.12 86 SER A CA 1
ATOM 657 C C . SER A 1 86 ? -23.235 -4.754 9.940 1.00 73.12 86 SER A C 1
ATOM 659 O O . SER A 1 86 ? -23.031 -5.856 10.450 1.00 73.12 86 SER A O 1
ATOM 661 N N . SER A 1 87 ? -22.713 -4.418 8.756 1.00 83.38 87 SER A N 1
ATOM 662 C CA . SER A 1 87 ? -21.917 -5.309 7.911 1.00 83.38 87 SER A CA 1
ATOM 663 C C . SER A 1 87 ? -20.456 -5.383 8.355 1.00 83.38 87 SER A C 1
ATOM 665 O O . SER A 1 87 ? -19.812 -4.353 8.566 1.00 83.38 87 SER A O 1
ATOM 667 N N . VAL A 1 88 ? -19.912 -6.600 8.412 1.00 87.88 88 VAL A N 1
ATOM 668 C CA . VAL A 1 88 ? -18.472 -6.830 8.591 1.00 87.88 88 VAL A CA 1
ATOM 669 C C . VAL A 1 88 ? -17.738 -6.420 7.311 1.00 87.88 88 VAL A C 1
ATOM 671 O O . VAL A 1 88 ? -18.111 -6.857 6.224 1.00 87.88 88 VAL A O 1
ATOM 674 N N . ARG A 1 89 ? -16.704 -5.587 7.438 1.00 87.62 89 ARG A N 1
ATOM 675 C CA . ARG A 1 89 ? -15.784 -5.206 6.361 1.00 87.62 89 ARG A CA 1
ATOM 676 C C . ARG A 1 89 ? -14.490 -5.995 6.522 1.00 87.62 89 ARG A C 1
ATOM 678 O O . ARG A 1 89 ? -13.904 -5.991 7.599 1.00 87.62 89 ARG A O 1
ATOM 685 N N . ASP A 1 90 ? -14.065 -6.662 5.457 1.00 89.56 90 ASP A N 1
ATOM 686 C CA . ASP A 1 90 ? -12.772 -7.343 5.391 1.00 89.56 90 ASP A CA 1
ATOM 687 C C . ASP A 1 90 ? -11.735 -6.387 4.792 1.00 89.56 90 ASP A C 1
ATOM 689 O O . ASP A 1 90 ? -11.811 -6.036 3.611 1.00 89.56 90 ASP A O 1
ATOM 693 N N . VAL A 1 91 ? -10.820 -5.902 5.630 1.00 90.25 91 VAL A N 1
ATOM 694 C CA . VAL A 1 91 ? -9.768 -4.962 5.243 1.00 90.25 91 VAL A CA 1
ATOM 695 C C . VAL A 1 91 ? -8.525 -5.757 4.874 1.00 90.25 91 VAL A C 1
ATOM 697 O O . VAL A 1 91 ? -7.849 -6.298 5.743 1.00 90.25 91 VAL A O 1
ATOM 700 N N . LYS A 1 92 ? -8.221 -5.827 3.578 1.00 88.88 92 LYS A N 1
ATOM 701 C CA . LYS A 1 92 ? -7.117 -6.641 3.047 1.00 88.88 92 LYS A CA 1
ATOM 702 C C . LYS A 1 92 ? -5.865 -5.841 2.707 1.00 88.88 92 LYS A C 1
ATOM 704 O O . LYS A 1 92 ? -4.896 -6.440 2.265 1.00 88.88 92 LYS A O 1
ATOM 709 N N . SER A 1 93 ? -5.889 -4.519 2.854 1.00 90.38 93 SER A N 1
ATOM 710 C CA . SER A 1 93 ? -4.790 -3.648 2.442 1.00 90.38 93 SER A CA 1
ATOM 711 C C . SER A 1 93 ? -4.605 -2.440 3.353 1.00 90.38 93 SER A C 1
ATOM 713 O O . SER A 1 93 ? -5.542 -2.012 4.033 1.00 90.38 93 SER A O 1
ATOM 715 N N . VAL A 1 94 ? -3.402 -1.865 3.306 1.00 91.25 94 VAL A N 1
ATOM 716 C CA . VAL A 1 94 ? -3.015 -0.614 3.969 1.00 91.25 94 VAL A CA 1
ATOM 717 C C . VAL A 1 94 ? -3.931 0.532 3.524 1.00 91.25 94 VAL A C 1
ATOM 719 O O . VAL A 1 94 ? -4.438 1.259 4.374 1.00 91.25 94 VAL A O 1
ATOM 722 N N . ASP A 1 95 ? -4.235 0.640 2.225 1.00 88.56 95 ASP A N 1
ATOM 723 C CA . ASP A 1 95 ? -5.222 1.598 1.699 1.00 88.56 95 ASP A CA 1
ATOM 724 C C . ASP A 1 95 ? -6.602 1.409 2.338 1.00 88.56 95 ASP A C 1
ATOM 726 O O . ASP A 1 95 ? -7.202 2.359 2.838 1.00 88.56 95 ASP A O 1
ATOM 730 N N . GLY A 1 96 ? -7.083 0.164 2.411 1.00 88.75 96 GLY A N 1
ATOM 731 C CA . GLY A 1 96 ? -8.365 -0.135 3.043 1.00 88.75 96 GLY A CA 1
ATOM 732 C C . GLY A 1 96 ? -8.386 0.215 4.535 1.00 88.75 96 GLY A C 1
ATOM 733 O O . GLY A 1 96 ? -9.414 0.659 5.047 1.00 88.75 96 GLY A O 1
ATOM 734 N N . ALA A 1 97 ? -7.264 0.040 5.239 1.00 90.06 97 ALA A N 1
ATOM 735 C CA . ALA A 1 97 ? -7.124 0.463 6.630 1.00 90.06 97 ALA A CA 1
ATOM 736 C C . ALA A 1 97 ? -7.121 1.996 6.742 1.00 90.06 97 ALA A C 1
ATOM 738 O O . ALA A 1 97 ? -7.801 2.546 7.609 1.00 90.06 97 ALA A O 1
ATOM 739 N N . CYS A 1 98 ? -6.434 2.692 5.832 1.00 89.50 98 CYS A N 1
ATOM 740 C CA . CYS A 1 98 ? -6.411 4.151 5.765 1.00 89.50 98 CYS A CA 1
ATOM 741 C C . CYS A 1 98 ? -7.813 4.734 5.543 1.00 89.50 98 CYS A C 1
ATOM 743 O O . CYS A 1 98 ? -8.217 5.631 6.282 1.00 89.50 98 CYS A O 1
ATOM 745 N N . GLU A 1 99 ? -8.605 4.178 4.620 1.00 89.25 99 GLU A N 1
ATOM 746 C CA . GLU A 1 99 ? -10.002 4.584 4.411 1.00 89.25 99 GLU A CA 1
ATOM 747 C C . GLU A 1 99 ? -10.826 4.486 5.699 1.00 89.25 99 GLU A C 1
ATOM 749 O O . GLU A 1 99 ? -11.552 5.410 6.066 1.00 89.25 99 GLU A O 1
ATOM 754 N N . VAL A 1 100 ? -10.688 3.376 6.430 1.00 89.44 100 VAL A N 1
ATOM 755 C CA . VAL A 1 100 ? -11.389 3.190 7.705 1.00 89.44 100 VAL A CA 1
ATOM 756 C C . VAL A 1 100 ? -10.937 4.222 8.739 1.00 89.44 100 VAL A C 1
ATOM 758 O O . VAL A 1 100 ? -11.763 4.744 9.489 1.00 89.44 100 VAL A O 1
ATOM 761 N N . LEU A 1 101 ? -9.642 4.536 8.786 1.00 89.00 101 LEU A N 1
ATOM 762 C CA . LEU A 1 101 ? -9.099 5.556 9.682 1.00 89.00 101 LEU A CA 1
ATOM 763 C C . LEU A 1 101 ? -9.552 6.973 9.302 1.00 89.00 101 LEU A C 1
ATOM 765 O O . LEU A 1 101 ? -9.717 7.816 10.189 1.00 89.00 101 LEU A O 1
ATOM 769 N N . VAL A 1 102 ? -9.764 7.258 8.016 1.00 87.88 102 VAL A N 1
ATOM 770 C CA . VAL A 1 102 ? -10.329 8.530 7.538 1.00 87.88 102 VAL A CA 1
ATOM 771 C C . VAL A 1 102 ? -11.773 8.681 8.011 1.00 87.88 102 VAL A C 1
ATOM 773 O O . VAL A 1 102 ? -12.108 9.719 8.589 1.00 87.88 102 VAL A O 1
ATOM 776 N N . ASP A 1 103 ? -12.570 7.620 7.878 1.00 86.38 103 ASP A N 1
ATOM 777 C CA . ASP A 1 103 ? -13.968 7.555 8.323 1.00 86.38 103 ASP A CA 1
ATOM 778 C C . ASP A 1 103 ? -14.122 7.376 9.847 1.00 86.38 103 ASP A C 1
ATOM 780 O O . ASP A 1 103 ? -15.239 7.319 10.372 1.00 86.38 103 ASP A O 1
ATOM 784 N N . TRP A 1 104 ? -13.016 7.290 10.595 1.00 87.75 104 TRP A N 1
ATOM 785 C CA . TRP A 1 104 ? -13.059 7.016 12.028 1.00 87.75 104 TRP A CA 1
ATOM 786 C C . TRP A 1 104 ? -13.734 8.156 12.805 1.00 87.75 104 TRP A C 1
ATOM 788 O O . TRP A 1 104 ? -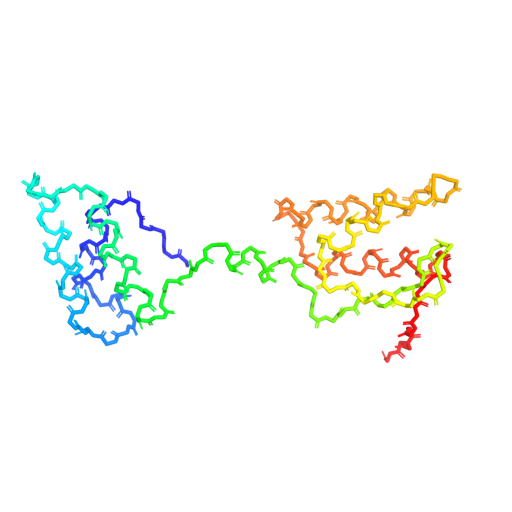13.341 9.320 12.627 1.00 87.75 104 TRP A O 1
ATOM 798 N N . PRO A 1 105 ? -14.679 7.870 13.724 1.00 85.38 105 PRO A N 1
ATOM 799 C CA . PRO A 1 105 ? -15.403 8.905 14.456 1.00 85.38 105 PRO A CA 1
ATOM 800 C C . PRO A 1 105 ? -14.453 9.834 15.213 1.00 85.38 105 PRO A C 1
ATOM 802 O O . PRO A 1 105 ? -13.656 9.371 16.028 1.00 85.38 105 PRO A O 1
ATOM 805 N N . HIS A 1 106 ? -14.567 11.151 15.005 1.00 82.75 106 HIS A N 1
ATOM 806 C CA . HIS A 1 106 ? -13.705 12.145 15.663 1.00 82.75 106 HIS A CA 1
ATOM 807 C C . HIS A 1 106 ? -13.704 12.018 17.194 1.00 82.75 106 HIS A C 1
ATOM 809 O O . HIS A 1 106 ? -12.653 12.129 17.814 1.00 82.75 106 HIS A O 1
ATOM 815 N N . ALA A 1 107 ? -14.853 11.688 17.792 1.00 82.69 107 ALA A N 1
ATOM 816 C CA . ALA A 1 107 ? -14.998 11.475 19.235 1.00 82.69 107 ALA A CA 1
ATOM 817 C C . ALA A 1 107 ? -14.230 10.250 19.780 1.00 82.69 107 ALA A C 1
ATOM 819 O O . ALA A 1 107 ? -14.102 10.096 20.991 1.00 82.69 107 ALA A O 1
ATOM 820 N N . LYS A 1 108 ? -13.746 9.361 18.903 1.00 79.19 108 LYS A N 1
ATOM 821 C CA . LYS A 1 108 ? -12.976 8.150 19.232 1.00 79.19 108 LYS A CA 1
ATOM 822 C C . LYS A 1 108 ? -11.537 8.213 18.706 1.00 79.19 108 LYS A C 1
ATOM 824 O O . LYS A 1 108 ? -10.853 7.193 18.676 1.00 79.19 108 LYS A O 1
ATOM 829 N N . ARG A 1 109 ? -11.069 9.392 18.278 1.00 84.75 109 ARG A N 1
ATOM 830 C CA . ARG A 1 109 ? -9.672 9.621 17.884 1.00 84.75 109 ARG A CA 1
ATOM 831 C C . ARG A 1 109 ? -8.853 9.948 19.131 1.00 84.75 109 ARG A C 1
ATOM 833 O O . ARG A 1 109 ? -8.732 11.106 19.516 1.00 84.75 109 ARG A O 1
ATOM 840 N N . GLY A 1 110 ? -8.366 8.903 19.789 1.00 85.62 110 GLY A N 1
ATOM 841 C CA . GLY A 1 110 ? -7.448 8.999 20.923 1.00 85.62 110 GLY A CA 1
ATOM 842 C C . GLY A 1 110 ? -5.972 8.929 20.507 1.00 85.62 110 GLY A C 1
ATOM 843 O O . GLY A 1 110 ? -5.670 8.921 19.311 1.00 85.62 110 GLY A O 1
ATOM 844 N N . PRO A 1 111 ? -5.048 8.848 21.478 1.00 86.12 111 PRO A N 1
ATOM 845 C CA . PRO A 1 111 ? -3.629 8.605 21.209 1.00 86.12 111 PRO A CA 1
ATOM 846 C C . PRO A 1 111 ? -3.404 7.315 20.403 1.00 86.12 111 PRO A C 1
ATOM 848 O O . PRO A 1 111 ? -2.662 7.346 19.426 1.00 86.12 111 PRO A O 1
ATOM 851 N N . ASP A 1 112 ? -4.144 6.242 20.698 1.00 85.75 112 ASP A N 1
ATOM 852 C CA . ASP A 1 112 ? -4.028 4.959 19.983 1.00 85.75 112 ASP A CA 1
ATOM 853 C C . ASP A 1 112 ? -4.412 5.080 18.500 1.00 85.75 112 ASP A C 1
ATOM 855 O O . ASP A 1 112 ? -3.804 4.459 17.628 1.00 85.75 112 ASP A O 1
ATOM 859 N N . TYR A 1 113 ? -5.380 5.952 18.183 1.00 89.88 113 TYR A N 1
ATOM 860 C CA . TYR A 1 113 ? -5.735 6.268 16.797 1.00 89.88 113 TYR A CA 1
ATOM 861 C C . TYR A 1 113 ? -4.587 6.972 16.067 1.00 89.88 113 TYR A C 1
ATOM 863 O O . TYR A 1 113 ? -4.332 6.668 14.903 1.00 89.88 113 TYR A O 1
ATOM 871 N N . GLN A 1 114 ? -3.912 7.919 16.726 1.00 90.00 114 GLN A N 1
ATOM 872 C CA . GLN A 1 114 ? -2.798 8.648 16.116 1.00 90.00 114 GLN A CA 1
ATOM 873 C C . GLN A 1 114 ? -1.624 7.714 15.844 1.00 90.00 114 GLN A C 1
ATOM 875 O O . GLN A 1 114 ? -1.114 7.708 14.728 1.00 90.00 114 GLN A O 1
ATOM 880 N N . SER A 1 115 ? -1.271 6.864 16.812 1.00 90.50 115 SER A N 1
ATOM 881 C CA . SER A 1 115 ? -0.224 5.857 16.637 1.00 90.50 115 SER A CA 1
ATOM 882 C C . SER A 1 115 ? -0.548 4.890 15.497 1.00 90.50 115 SER A C 1
ATOM 884 O O . SER A 1 115 ? 0.288 4.673 14.624 1.00 90.50 115 SER A O 1
ATOM 886 N N . ALA A 1 116 ? -1.775 4.364 15.425 1.00 92.38 116 ALA A N 1
ATOM 887 C CA . ALA A 1 116 ? -2.167 3.482 14.326 1.00 92.38 116 ALA A CA 1
ATOM 888 C C . ALA A 1 116 ? -2.140 4.192 12.961 1.00 92.38 116 ALA A C 1
ATOM 890 O O . ALA A 1 116 ? -1.658 3.633 11.977 1.00 92.38 116 ALA A O 1
ATOM 891 N N . ARG A 1 117 ? -2.619 5.440 12.893 1.00 92.31 117 ARG A N 1
ATOM 892 C CA . ARG A 1 117 ? -2.605 6.245 11.665 1.00 92.31 117 ARG A CA 1
ATOM 893 C C . ARG A 1 117 ? -1.192 6.558 11.192 1.00 92.31 117 ARG A C 1
ATOM 895 O O . ARG A 1 117 ? -0.951 6.527 9.989 1.00 92.31 117 ARG A O 1
ATOM 902 N N . GLU A 1 118 ? -0.277 6.839 12.110 1.00 93.50 118 GLU A N 1
ATOM 903 C CA . GLU A 1 118 ? 1.129 7.076 11.794 1.00 93.50 118 GLU A CA 1
ATOM 904 C C . GLU A 1 118 ? 1.769 5.837 11.162 1.00 93.50 118 GLU A C 1
ATOM 906 O O . GLU A 1 118 ? 2.381 5.948 10.103 1.00 93.50 118 GLU A O 1
ATOM 911 N N . VAL A 1 119 ? 1.558 4.650 11.740 1.00 94.00 119 VAL A N 1
ATOM 912 C CA . VAL A 1 119 ? 2.116 3.396 11.205 1.00 94.00 119 VAL A CA 1
ATOM 913 C C . VAL A 1 119 ? 1.503 3.040 9.846 1.00 94.00 119 VAL A C 1
ATOM 915 O O . VAL A 1 119 ? 2.229 2.680 8.920 1.00 94.00 119 VAL A O 1
ATOM 918 N N . VAL A 1 120 ? 0.183 3.185 9.686 1.00 92.00 120 VAL A N 1
ATOM 919 C CA . VAL A 1 120 ? -0.497 2.949 8.399 1.00 92.00 120 VAL A CA 1
ATOM 920 C C . VAL A 1 120 ? 0.009 3.917 7.325 1.00 92.00 120 VAL A C 1
ATOM 922 O O . VAL A 1 120 ? 0.292 3.494 6.206 1.00 92.00 120 VAL A O 1
ATOM 925 N N . GLN A 1 121 ? 0.194 5.197 7.657 1.00 90.38 121 GLN A N 1
ATOM 926 C CA . GLN A 1 121 ? 0.750 6.175 6.721 1.00 90.38 121 GLN A CA 1
ATOM 927 C C . GLN A 1 121 ? 2.224 5.893 6.406 1.00 90.38 121 GLN A C 1
ATOM 929 O O . GLN A 1 121 ? 2.634 6.002 5.254 1.00 90.38 121 GLN A O 1
ATOM 934 N N . ALA A 1 122 ? 3.019 5.483 7.396 1.00 89.88 122 ALA A N 1
ATOM 935 C CA . ALA A 1 122 ? 4.401 5.075 7.183 1.00 89.88 122 ALA A CA 1
ATOM 936 C C . ALA A 1 122 ? 4.494 3.874 6.230 1.00 89.88 122 ALA A C 1
ATOM 938 O O . ALA A 1 122 ? 5.420 3.817 5.425 1.00 89.88 122 ALA A O 1
ATOM 939 N N . ALA A 1 123 ? 3.532 2.948 6.266 1.00 89.75 123 ALA A N 1
ATOM 940 C CA . ALA A 1 123 ? 3.472 1.840 5.316 1.00 89.75 123 ALA A CA 1
ATOM 941 C C . ALA A 1 123 ? 3.123 2.304 3.891 1.00 89.75 123 ALA A C 1
ATOM 943 O O . ALA A 1 123 ? 3.752 1.843 2.941 1.00 89.75 123 ALA A O 1
ATOM 944 N N . LEU A 1 124 ? 2.209 3.271 3.731 1.00 85.12 124 LEU A N 1
ATOM 945 C CA . LEU A 1 124 ? 1.936 3.903 2.427 1.00 85.12 124 LEU A CA 1
ATOM 946 C C . LEU A 1 124 ? 3.161 4.647 1.872 1.00 85.12 124 LEU A C 1
ATOM 948 O O . LEU A 1 124 ? 3.417 4.610 0.672 1.00 85.12 124 LEU A O 1
ATOM 952 N N . ASP A 1 125 ? 3.950 5.269 2.748 1.00 85.00 125 ASP A N 1
ATOM 953 C CA . ASP A 1 125 ? 5.207 5.937 2.396 1.00 85.00 125 ASP A CA 1
ATOM 954 C C . ASP A 1 125 ? 6.369 4.949 2.138 1.00 85.00 125 ASP A C 1
ATOM 956 O O . ASP A 1 125 ? 7.483 5.377 1.825 1.00 85.00 125 ASP A O 1
ATOM 960 N N . GLY A 1 126 ? 6.158 3.640 2.326 1.00 82.94 126 GLY A N 1
ATOM 961 C CA . GLY A 1 126 ? 7.197 2.611 2.207 1.00 82.94 126 GLY A CA 1
ATOM 962 C C . GLY A 1 126 ? 8.240 2.612 3.335 1.00 82.94 126 GLY A C 1
ATOM 963 O O . GLY A 1 126 ? 9.309 2.025 3.186 1.00 82.94 126 GLY A O 1
ATOM 964 N N . LYS A 1 127 ? 7.952 3.282 4.456 1.00 85.31 127 LYS A N 1
ATOM 965 C CA . LYS A 1 127 ? 8.802 3.377 5.659 1.00 85.31 127 LYS A CA 1
ATOM 966 C C . LYS A 1 127 ? 8.486 2.303 6.707 1.00 85.31 127 LYS A C 1
ATOM 968 O O . LYS A 1 127 ? 9.306 2.069 7.590 1.00 85.31 127 LYS A O 1
ATOM 973 N N . ALA A 1 128 ? 7.313 1.680 6.621 1.00 87.81 128 ALA A N 1
ATOM 974 C CA . ALA A 1 128 ? 6.882 0.563 7.461 1.00 87.81 128 ALA A CA 1
ATOM 975 C C . ALA A 1 128 ? 6.359 -0.591 6.594 1.00 87.81 128 ALA A C 1
ATOM 977 O O . ALA A 1 128 ? 6.061 -0.406 5.412 1.00 87.81 128 ALA A O 1
ATOM 978 N N . THR A 1 129 ? 6.256 -1.788 7.171 1.00 87.00 129 THR A N 1
ATOM 979 C CA . THR A 1 129 ? 5.720 -2.957 6.463 1.00 87.00 129 THR A CA 1
ATOM 980 C C . THR A 1 129 ? 4.192 -3.045 6.581 1.00 87.00 129 THR A C 1
ATOM 982 O O . THR A 1 129 ? 3.603 -2.508 7.526 1.00 87.00 129 THR A O 1
ATOM 985 N N . PRO A 1 130 ? 3.517 -3.756 5.659 1.00 88.19 130 PRO A N 1
ATOM 986 C CA . PRO A 1 130 ? 2.071 -3.989 5.732 1.00 88.19 130 PRO A CA 1
ATOM 987 C C . PRO A 1 130 ? 1.647 -4.703 7.005 1.00 88.19 130 PRO A C 1
ATOM 989 O O . PRO A 1 130 ? 0.592 -4.389 7.546 1.00 88.19 130 PRO A O 1
ATOM 992 N N . ASP A 1 131 ? 2.475 -5.616 7.510 1.00 87.88 131 ASP A N 1
ATOM 993 C CA . ASP A 1 131 ? 2.191 -6.345 8.745 1.00 87.88 131 ASP A CA 1
ATOM 994 C C . ASP A 1 131 ? 2.211 -5.423 9.963 1.00 87.88 131 ASP A C 1
ATOM 996 O O . ASP A 1 131 ? 1.306 -5.492 10.791 1.00 87.88 131 ASP A O 1
ATOM 1000 N N . GLN A 1 132 ? 3.158 -4.480 10.028 1.00 89.56 132 GLN A N 1
ATOM 1001 C CA . GLN A 1 132 ? 3.179 -3.459 11.081 1.00 89.56 132 GLN A CA 1
ATOM 1002 C C . GLN A 1 132 ? 1.919 -2.583 11.033 1.00 89.56 132 GLN A C 1
ATOM 1004 O O . GLN A 1 132 ? 1.291 -2.332 12.063 1.00 89.56 132 GLN A O 1
ATOM 1009 N N . ALA A 1 133 ? 1.512 -2.149 9.836 1.00 91.56 133 ALA A N 1
ATOM 1010 C CA . ALA A 1 133 ? 0.280 -1.385 9.645 1.00 91.56 133 ALA A CA 1
ATOM 1011 C C . ALA A 1 133 ? -0.971 -2.192 10.024 1.00 91.56 133 ALA A C 1
ATOM 1013 O O . ALA A 1 133 ? -1.871 -1.668 10.684 1.00 91.56 133 ALA A O 1
ATOM 1014 N N . ARG A 1 134 ? -1.015 -3.473 9.648 1.00 91.88 134 ARG A N 1
ATOM 1015 C CA . ARG A 1 134 ? -2.089 -4.408 9.987 1.00 91.88 134 ARG A CA 1
ATOM 1016 C C . ARG A 1 134 ? -2.212 -4.588 11.495 1.00 91.88 134 ARG A C 1
ATOM 1018 O O . ARG A 1 134 ? -3.322 -4.511 12.011 1.00 91.88 134 ARG A O 1
ATOM 1025 N N . GLU A 1 135 ? -1.107 -4.847 12.189 1.00 91.06 135 GLU A N 1
ATOM 1026 C CA . GLU A 1 135 ? -1.094 -5.051 13.639 1.00 91.06 135 GLU A CA 1
ATOM 1027 C C . GLU A 1 135 ? -1.548 -3.798 14.380 1.00 91.06 135 GLU A C 1
ATOM 1029 O O . GLU A 1 135 ? -2.473 -3.874 15.187 1.00 91.06 135 GLU A O 1
ATOM 1034 N N . ALA A 1 136 ? -0.980 -2.636 14.048 1.00 91.94 136 ALA A N 1
ATOM 1035 C CA . ALA A 1 136 ? -1.376 -1.371 14.658 1.00 91.94 136 ALA A CA 1
ATOM 1036 C C . ALA A 1 136 ? -2.874 -1.081 14.444 1.00 91.94 136 ALA A C 1
ATOM 1038 O O . ALA A 1 136 ? -3.583 -0.672 15.367 1.00 91.94 136 ALA A O 1
ATOM 1039 N N . PHE A 1 137 ? -3.384 -1.358 13.241 1.00 91.62 137 PHE A N 1
ATOM 1040 C CA . PHE A 1 137 ? -4.804 -1.233 12.930 1.00 91.62 137 PHE A CA 1
ATOM 1041 C C . PHE A 1 137 ? -5.675 -2.248 13.685 1.00 91.62 137 PHE A C 1
ATOM 1043 O O . PHE A 1 137 ? -6.749 -1.895 14.172 1.00 91.62 137 PHE A O 1
ATOM 1050 N N . ALA A 1 138 ? -5.233 -3.501 13.805 1.00 91.00 138 ALA A N 1
ATOM 1051 C CA . ALA A 1 138 ? -5.953 -4.550 14.519 1.00 91.00 138 ALA A CA 1
ATOM 1052 C C . ALA A 1 138 ? -6.035 -4.264 16.025 1.00 91.00 138 ALA A C 1
ATOM 1054 O O . ALA A 1 138 ? -7.102 -4.453 16.605 1.00 91.00 138 ALA A O 1
ATOM 1055 N N . VAL A 1 139 ? -4.954 -3.764 16.634 1.00 90.75 139 VAL A N 1
ATOM 1056 C CA . VAL A 1 139 ? -4.927 -3.322 18.038 1.00 90.75 139 VAL A CA 1
ATOM 1057 C C . VAL A 1 139 ? -5.925 -2.188 18.251 1.00 90.75 139 VAL A C 1
ATOM 1059 O O . VAL A 1 139 ? -6.808 -2.309 19.096 1.00 90.75 139 VAL A O 1
ATOM 1062 N N . LEU A 1 140 ? -5.887 -1.147 17.411 1.00 90.88 140 LEU A N 1
ATOM 1063 C CA . LEU A 1 140 ? -6.868 -0.062 17.476 1.00 90.88 140 LEU A CA 1
ATOM 1064 C C . LEU A 1 140 ? -8.306 -0.586 17.331 1.00 90.88 140 LEU A C 1
ATOM 1066 O O . LEU A 1 140 ? -9.198 -0.170 18.066 1.00 90.88 140 LEU A O 1
ATOM 1070 N N . ALA A 1 141 ? -8.552 -1.486 16.376 1.00 90.06 141 ALA A N 1
ATOM 1071 C CA . ALA A 1 141 ? -9.870 -2.070 16.148 1.00 90.06 141 ALA A CA 1
ATOM 1072 C C . ALA A 1 141 ? -10.348 -2.932 17.331 1.00 90.06 141 ALA A C 1
ATOM 1074 O O . ALA A 1 141 ? -11.553 -2.971 17.606 1.00 90.06 141 ALA A O 1
ATOM 1075 N N . ALA A 1 142 ? -9.429 -3.614 18.019 1.00 88.81 142 ALA A N 1
ATOM 1076 C CA . ALA A 1 142 ? -9.708 -4.388 19.222 1.00 88.81 142 ALA A CA 1
ATOM 1077 C C . ALA A 1 142 ? -10.087 -3.470 20.391 1.00 88.81 142 ALA A C 1
ATOM 1079 O O . ALA A 1 142 ? -11.157 -3.652 20.972 1.00 88.81 142 ALA A O 1
ATOM 1080 N N . ASP A 1 143 ? -9.288 -2.434 20.654 1.00 86.69 143 ASP A N 1
ATOM 1081 C CA . ASP A 1 143 ? -9.533 -1.450 21.720 1.00 86.69 143 ASP A CA 1
ATOM 1082 C C . ASP A 1 143 ? -10.839 -0.677 21.497 1.00 86.69 143 ASP A C 1
ATOM 1084 O O . ASP A 1 143 ? -11.590 -0.361 22.421 1.00 86.69 143 ASP A O 1
ATOM 1088 N N . ALA A 1 144 ? -11.161 -0.427 20.232 1.00 85.94 144 ALA A N 1
ATOM 1089 C CA . ALA A 1 144 ? -12.400 0.188 19.786 1.00 85.94 144 ALA A CA 1
ATOM 1090 C C . ALA A 1 144 ? -13.632 -0.733 19.880 1.00 85.94 144 ALA A C 1
ATOM 1092 O O . ALA A 1 144 ? -14.764 -0.257 19.717 1.00 85.94 144 ALA A O 1
ATOM 1093 N N . GLY A 1 145 ? -13.431 -2.035 20.111 1.00 86.75 145 GLY A N 1
ATOM 1094 C CA . GLY A 1 145 ? -14.481 -3.053 20.166 1.00 86.75 145 GLY A CA 1
ATOM 1095 C C . GLY A 1 145 ? -15.141 -3.348 18.816 1.00 86.75 145 GLY A C 1
ATOM 1096 O O . GLY A 1 145 ? -16.261 -3.858 18.778 1.00 86.75 145 GLY A O 1
ATOM 1097 N N . ILE A 1 146 ? -14.483 -3.002 17.704 1.00 88.38 146 ILE A N 1
ATOM 1098 C CA . ILE A 1 146 ? -15.011 -3.200 16.346 1.00 88.38 146 ILE A CA 1
ATOM 1099 C C . ILE A 1 146 ? -14.377 -4.386 15.619 1.00 88.38 146 ILE A C 1
ATOM 1101 O O . ILE A 1 146 ? -14.826 -4.735 14.529 1.00 88.38 146 ILE A O 1
ATOM 1105 N N . LEU A 1 147 ? -13.336 -5.002 16.175 1.00 87.50 147 LEU A N 1
ATOM 1106 C CA . LEU A 1 147 ? -12.680 -6.162 15.578 1.00 87.50 147 LEU A CA 1
ATOM 1107 C C . LEU A 1 147 ? -13.599 -7.394 15.629 1.00 87.50 147 LEU A C 1
ATOM 1109 O O . LEU A 1 147 ? -14.132 -7.751 16.678 1.00 87.50 147 LEU A O 1
ATOM 1113 N N . VAL A 1 148 ? -13.785 -8.061 14.489 1.00 84.94 148 VAL A N 1
ATOM 1114 C CA . VAL A 1 148 ? -14.654 -9.237 14.356 1.00 84.94 148 VAL A CA 1
ATOM 1115 C C . VAL A 1 148 ? -13.802 -10.464 14.066 1.00 84.94 148 VAL A C 1
ATOM 1117 O O . VAL A 1 148 ? -13.303 -10.630 12.959 1.00 84.94 148 VAL A O 1
ATOM 1120 N N . GLY A 1 149 ? -13.694 -11.364 15.044 1.00 69.38 149 GLY A N 1
ATOM 1121 C CA . GLY A 1 149 ? -12.996 -12.641 14.871 1.00 69.38 149 GLY A CA 1
ATOM 1122 C C . GLY A 1 149 ? -11.502 -12.602 15.188 1.00 69.38 149 GLY A C 1
ATOM 1123 O O . GLY A 1 149 ? -10.713 -13.176 14.446 1.00 69.38 149 GLY A O 1
ATOM 1124 N N . SER A 1 150 ? -11.121 -11.973 16.302 1.00 48.91 150 SER A N 1
ATOM 1125 C CA . SER A 1 150 ? -9.835 -12.257 16.945 1.00 48.91 150 SER A CA 1
ATOM 1126 C C . SER A 1 150 ? -10.011 -13.454 17.876 1.00 48.91 150 SER A C 1
ATOM 1128 O O . SER A 1 150 ? -10.570 -13.319 18.961 1.00 48.91 150 SER A O 1
ATOM 1130 N N . SER A 1 151 ? -9.592 -14.637 17.434 1.00 31.09 151 SER A N 1
ATOM 1131 C CA . SER A 1 151 ? -9.114 -15.641 18.379 1.00 31.09 151 SER A CA 1
ATOM 1132 C C . SER A 1 151 ? -7.592 -15.564 18.320 1.00 31.09 151 SER A C 1
ATOM 1134 O O . SER A 1 151 ? -7.052 -15.778 17.232 1.00 31.09 151 SER A O 1
ATOM 1136 N N . PRO A 1 152 ? -6.894 -15.239 19.421 1.00 39.06 152 PRO A N 1
ATOM 1137 C CA . PRO A 1 152 ? -5.465 -15.493 19.484 1.00 39.06 152 PRO A CA 1
ATOM 1138 C C . PRO A 1 152 ? -5.274 -17.012 19.374 1.00 39.06 152 PRO A C 1
ATOM 1140 O O . PRO A 1 152 ? -6.033 -17.773 19.984 1.00 39.06 152 PRO A O 1
ATOM 1143 N N . ALA A 1 153 ? -4.333 -17.439 18.540 1.00 34.00 153 ALA A N 1
ATOM 1144 C CA . ALA A 1 153 ? -3.796 -18.795 18.564 1.00 34.00 153 ALA A CA 1
ATOM 1145 C C . ALA A 1 153 ? -2.461 -18.754 19.305 1.00 34.00 153 ALA A C 1
ATOM 1147 O O . ALA A 1 153 ? -1.734 -17.752 19.105 1.00 34.00 153 ALA A O 1
#

Secondary structure (DSSP, 8-state):
-----SHHHHHHHHHSTT--S---HHHHHHHHHHHHHHTTSS-HHHHHHHHHHHHHHTT----HHHHHHHTTEEEEEEEE--TT--SPEEEEEHHHHHHHHHSS-GGG--HHHHHHHHHHHHHHTTSS-HHHHHHHHHHHHHHTT-B------

pLDDT: mean 81.65, std 11.29, range [31.09, 94.0]

Radius of gyration: 22.87 Å; chains: 1; bounding box: 49×31×58 Å

InterPro domains:
  IPR010385 Protein of unknown function DUF982 [PF06169] (4-61)
  IPR010385 Protein of unknown function DUF982 [PF06169] (84-147)

Sequence (153 aa):
MLSVSSAHQASGLLAGTDWPAERTALHRVAFETAEKVLEGSRSTVDGRASFEEAAREAGVLVDPELEVRQRMYFESGVKIRPYGKSSVRDVKSVDGACEVLVDWPHAKRGPDYQSAREVVQAALDGKATPDQAREAFAVLAADAGILVGSSPA

Organism: NCBI:txid1300307